Protein AF-A0A932GV77-F1 (afdb_monomer_lite)

Structure (mmCIF, N/CA/C/O backbone):
data_AF-A0A932GV77-F1
#
_entry.id   AF-A0A932GV77-F1
#
loop_
_atom_site.group_PDB
_atom_site.id
_atom_site.type_symbol
_atom_site.label_atom_id
_atom_site.label_alt_id
_atom_site.label_comp_id
_atom_site.label_asym_id
_atom_site.label_entity_id
_atom_site.label_seq_id
_atom_site.pdbx_PDB_ins_code
_atom_site.Cartn_x
_atom_site.Cartn_y
_atom_site.Cartn_z
_atom_site.occupancy
_atom_site.B_iso_or_equiv
_atom_site.auth_seq_id
_atom_site.auth_comp_id
_atom_site.auth_asym_id
_atom_site.auth_atom_id
_atom_site.pdbx_PDB_model_num
ATOM 1 N N . CYS A 1 1 ? 0.958 -5.171 -15.486 1.00 95.06 1 CYS A N 1
ATOM 2 C CA . CYS A 1 1 ? 1.450 -6.174 -16.466 1.00 95.06 1 CYS A CA 1
ATOM 3 C C . CYS A 1 1 ? 2.022 -7.438 -15.813 1.00 95.06 1 CYS A C 1
ATOM 5 O O . CYS A 1 1 ? 2.285 -8.387 -16.536 1.00 95.06 1 CYS A O 1
ATOM 7 N N . GLY A 1 2 ? 2.266 -7.462 -14.492 1.00 94.81 2 GLY A N 1
ATOM 8 C CA . GLY A 1 2 ? 2.696 -8.679 -13.789 1.00 94.81 2 GLY A CA 1
ATOM 9 C C . GLY A 1 2 ? 4.159 -9.093 -13.998 1.00 94.81 2 GLY A C 1
ATOM 10 O O . GLY A 1 2 ? 4.554 -10.156 -13.537 1.00 94.81 2 GLY A O 1
ATOM 11 N N . LYS A 1 3 ? 4.984 -8.280 -14.674 1.00 97.25 3 LYS A N 1
ATOM 12 C CA . LYS A 1 3 ? 6.351 -8.672 -15.060 1.00 97.25 3 LYS A CA 1
ATOM 13 C C . LYS A 1 3 ? 7.345 -8.753 -13.893 1.00 97.25 3 LYS A C 1
ATOM 15 O O . LYS A 1 3 ? 8.221 -9.607 -13.919 1.00 97.25 3 LYS A O 1
ATOM 20 N N . CYS A 1 4 ? 7.250 -7.867 -12.900 1.00 97.88 4 CYS A N 1
ATOM 21 C CA . CYS A 1 4 ? 8.167 -7.846 -11.755 1.00 97.88 4 CYS A CA 1
ATOM 22 C C . CYS A 1 4 ? 7.438 -8.200 -10.460 1.00 97.88 4 CYS A C 1
ATOM 24 O O . CYS A 1 4 ? 6.337 -7.706 -10.221 1.00 97.88 4 CYS A O 1
ATOM 26 N N . SER A 1 5 ? 8.072 -9.034 -9.633 1.00 98.06 5 SER A N 1
ATOM 27 C CA . SER A 1 5 ? 7.538 -9.487 -8.346 1.00 98.06 5 SER A CA 1
ATOM 28 C C . SER A 1 5 ? 7.134 -8.351 -7.397 1.00 98.06 5 SER A C 1
ATOM 30 O O . SER A 1 5 ? 6.011 -8.418 -6.912 1.00 98.06 5 SER A O 1
ATOM 32 N N . PRO A 1 6 ? 7.934 -7.280 -7.170 1.00 97.88 6 PRO A N 1
ATOM 33 C CA . PRO A 1 6 ? 7.516 -6.212 -6.256 1.00 97.88 6 PRO A CA 1
ATOM 34 C C . PRO A 1 6 ? 6.204 -5.553 -6.690 1.00 97.88 6 PRO A C 1
ATOM 36 O O . PRO A 1 6 ? 5.350 -5.300 -5.855 1.00 97.88 6 PRO A O 1
ATOM 39 N N . CYS A 1 7 ? 5.995 -5.337 -7.991 1.00 98.25 7 CYS A N 1
ATOM 40 C CA . CYS A 1 7 ? 4.733 -4.792 -8.478 1.00 98.25 7 CYS A CA 1
ATOM 41 C C . CYS A 1 7 ? 3.599 -5.822 -8.449 1.00 98.25 7 CYS A C 1
ATOM 43 O O . CYS A 1 7 ? 2.497 -5.447 -8.091 1.00 98.25 7 CYS A O 1
ATOM 45 N N . ARG A 1 8 ? 3.832 -7.074 -8.870 1.00 98.38 8 ARG A N 1
ATOM 46 C CA . ARG A 1 8 ? 2.771 -8.090 -9.000 1.00 98.38 8 ARG A CA 1
ATOM 47 C C . ARG A 1 8 ? 2.241 -8.534 -7.638 1.00 98.38 8 ARG A C 1
ATOM 49 O O . ARG A 1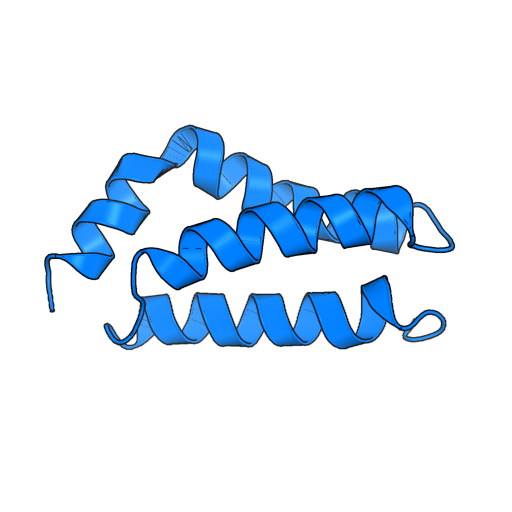 8 ? 1.053 -8.402 -7.387 1.00 98.38 8 ARG A O 1
ATOM 56 N N . GLU A 1 9 ? 3.141 -9.000 -6.779 1.00 98.38 9 GLU A N 1
ATOM 57 C CA . GLU A 1 9 ? 2.794 -9.508 -5.448 1.00 98.38 9 GLU A CA 1
ATOM 58 C C . GLU A 1 9 ? 2.492 -8.345 -4.494 1.00 98.38 9 GLU A C 1
ATOM 60 O O . GLU A 1 9 ? 1.580 -8.411 -3.679 1.00 98.38 9 GLU A O 1
ATOM 65 N N . GLY A 1 10 ? 3.228 -7.232 -4.615 1.00 98.25 10 GLY A N 1
ATOM 66 C CA . GLY A 1 10 ? 3.042 -6.088 -3.725 1.00 98.25 10 GLY A CA 1
ATOM 67 C C . GLY A 1 10 ? 1.662 -5.453 -3.857 1.00 98.25 10 GLY A C 1
ATOM 68 O O . GLY A 1 10 ? 1.041 -5.143 -2.845 1.00 98.25 10 GLY A O 1
ATOM 69 N N . THR A 1 11 ? 1.126 -5.320 -5.076 1.00 98.12 11 THR A N 1
ATOM 70 C CA . THR A 1 11 ? -0.246 -4.814 -5.242 1.00 98.12 11 THR A CA 1
ATOM 71 C C . THR A 1 11 ? -1.300 -5.768 -4.691 1.00 98.12 11 THR A C 1
ATOM 73 O O . THR A 1 11 ? -2.318 -5.300 -4.195 1.00 98.12 11 THR A O 1
ATOM 76 N N . GLU A 1 12 ? -1.069 -7.081 -4.754 1.00 98.31 12 GLU A N 1
ATOM 77 C CA . GLU A 1 12 ? -1.992 -8.085 -4.211 1.00 98.31 12 GLU A CA 1
ATOM 78 C C . GLU A 1 12 ? -2.038 -8.006 -2.681 1.00 98.31 12 GLU A C 1
ATOM 80 O O . GLU A 1 12 ? -3.101 -7.788 -2.106 1.00 98.31 12 GLU A O 1
ATOM 85 N N . VAL A 1 13 ? -0.870 -7.997 -2.032 1.00 98.25 13 VAL A N 1
ATOM 86 C CA . VAL A 1 13 ? -0.756 -7.831 -0.574 1.00 98.25 13 VAL A CA 1
ATOM 87 C C . VAL A 1 13 ? -1.374 -6.509 -0.099 1.00 98.25 13 VAL A C 1
ATOM 89 O O . VAL A 1 13 ? -2.007 -6.460 0.956 1.00 98.25 13 VAL A O 1
ATOM 92 N N . MET A 1 14 ? -1.226 -5.420 -0.864 1.00 98.25 14 MET A N 1
ATOM 93 C CA . MET A 1 14 ? -1.885 -4.147 -0.547 1.00 98.25 14 MET A CA 1
ATOM 94 C C . MET A 1 14 ? -3.409 -4.266 -0.535 1.00 98.25 14 MET A C 1
ATOM 96 O O . MET A 1 14 ? -4.044 -3.743 0.380 1.00 98.25 14 MET A O 1
ATOM 100 N N . VAL A 1 15 ? -3.993 -4.943 -1.527 1.00 98.25 15 VAL A N 1
ATOM 101 C CA . VAL A 1 15 ? -5.444 -5.165 -1.596 1.00 98.25 15 VAL A CA 1
ATOM 102 C C . VAL A 1 15 ? -5.912 -5.996 -0.405 1.00 98.25 15 VAL A C 1
ATOM 104 O O . VAL A 1 15 ? -6.834 -5.571 0.286 1.00 98.25 15 VAL A O 1
ATOM 107 N N . GLU A 1 16 ? -5.229 -7.098 -0.093 1.00 98.44 16 GLU A N 1
ATOM 108 C CA . GLU A 1 16 ? -5.564 -7.948 1.058 1.00 98.44 16 GLU A CA 1
ATOM 109 C C . GLU A 1 16 ? -5.539 -7.173 2.382 1.00 98.44 16 GLU A C 1
ATOM 111 O O . GLU A 1 16 ? -6.430 -7.312 3.222 1.00 98.44 16 GLU A O 1
ATOM 116 N N . ILE A 1 17 ? -4.527 -6.323 2.584 1.00 98.19 17 ILE A N 1
ATOM 117 C CA . ILE A 1 17 ? -4.453 -5.474 3.775 1.00 98.19 17 ILE A CA 1
ATOM 118 C C . ILE A 1 17 ? -5.641 -4.503 3.822 1.00 98.19 17 ILE A C 1
ATOM 120 O O . ILE A 1 17 ? -6.279 -4.352 4.866 1.00 98.19 17 ILE A O 1
ATOM 124 N N . LEU A 1 18 ? -5.951 -3.829 2.712 1.00 97.25 18 LEU A N 1
ATOM 125 C CA . LEU A 1 18 ? -7.067 -2.881 2.647 1.00 97.25 18 LEU A CA 1
ATOM 126 C C . LEU A 1 18 ? -8.424 -3.574 2.861 1.00 97.25 18 LEU A C 1
ATOM 128 O O . LEU A 1 18 ? -9.316 -2.997 3.487 1.00 97.25 18 LEU A O 1
ATOM 132 N N . GLU A 1 19 ? -8.574 -4.824 2.429 1.00 97.88 19 GLU A N 1
ATOM 133 C CA . GLU A 1 19 ? -9.740 -5.656 2.735 1.00 97.88 19 GLU A CA 1
ATOM 134 C C . GLU A 1 19 ? -9.840 -5.998 4.225 1.00 97.88 19 GLU A C 1
ATOM 136 O O . GLU A 1 19 ? -10.928 -5.870 4.789 1.00 97.88 19 GLU A O 1
ATOM 141 N N . ARG A 1 20 ? -8.724 -6.296 4.907 1.00 97.19 20 ARG A N 1
ATOM 142 C CA . ARG A 1 20 ? -8.726 -6.458 6.375 1.00 97.19 20 ARG A CA 1
ATOM 143 C C . ARG A 1 20 ? -9.200 -5.199 7.094 1.00 97.19 20 ARG A C 1
ATOM 145 O O . ARG A 1 20 ? -9.921 -5.296 8.088 1.00 97.19 20 ARG A O 1
ATOM 152 N N . PHE A 1 21 ? -8.857 -4.007 6.591 1.00 95.62 21 PHE A N 1
ATOM 153 C CA . PHE A 1 21 ? -9.427 -2.763 7.122 1.00 95.62 21 PHE A CA 1
ATOM 154 C C . PHE A 1 21 ? -10.945 -2.729 6.925 1.00 95.62 21 PHE A C 1
ATOM 156 O O . PHE A 1 21 ? -11.655 -2.301 7.833 1.00 95.62 21 PHE A O 1
ATOM 163 N N . ASN A 1 22 ? -11.452 -3.189 5.775 1.00 93.50 22 ASN A N 1
ATOM 164 C CA . ASN A 1 22 ? -12.890 -3.257 5.492 1.00 93.50 22 ASN A CA 1
ATOM 165 C C . ASN A 1 22 ? -13.657 -4.241 6.371 1.00 93.50 22 ASN A C 1
ATOM 167 O O . ASN A 1 22 ? -14.810 -3.972 6.698 1.00 93.50 22 ASN A O 1
ATOM 171 N N . GLN A 1 23 ? -13.011 -5.328 6.773 1.00 95.50 23 GLN A N 1
ATOM 172 C CA . GLN A 1 23 ? -13.597 -6.385 7.594 1.00 95.50 23 GLN A CA 1
ATOM 173 C C . GLN A 1 23 ? -13.471 -6.123 9.105 1.00 95.50 23 GLN A C 1
ATOM 175 O O . GLN A 1 23 ? -14.004 -6.889 9.899 1.00 95.50 23 GLN A O 1
ATOM 180 N N . GLY A 1 24 ? -12.785 -5.050 9.521 1.00 95.50 24 GLY A N 1
ATOM 181 C CA . GLY A 1 24 ? -12.523 -4.772 10.942 1.00 95.50 24 GLY A CA 1
ATOM 182 C C . GLY A 1 24 ? -11.432 -5.662 11.557 1.00 95.50 24 GLY A C 1
ATOM 183 O O . GLY A 1 24 ? -11.263 -5.706 12.775 1.00 95.50 24 GLY A O 1
ATOM 184 N N . GLU A 1 25 ? -10.663 -6.363 10.723 1.00 96.19 25 GLU A N 1
ATOM 185 C CA . GLU A 1 25 ? -9.625 -7.312 11.144 1.00 96.19 25 GLU A CA 1
ATOM 186 C C . GLU A 1 25 ? -8.218 -6.699 11.160 1.00 96.19 25 GLU A C 1
ATOM 188 O O . GLU A 1 25 ? -7.281 -7.296 11.694 1.00 96.19 25 GLU A O 1
ATOM 193 N N . ALA A 1 26 ? -8.058 -5.497 10.600 1.00 96.50 26 ALA A N 1
ATOM 194 C CA . ALA A 1 26 ? -6.772 -4.818 10.526 1.00 96.50 26 ALA A CA 1
ATOM 195 C C . ALA A 1 26 ? -6.188 -4.451 11.901 1.00 96.50 26 ALA A C 1
ATOM 197 O O . ALA A 1 26 ? -6.878 -4.226 12.900 1.00 96.50 26 ALA A O 1
ATOM 198 N N . THR A 1 27 ? -4.866 -4.346 11.922 1.00 96.81 27 THR A N 1
ATOM 199 C CA . THR A 1 27 ? -4.032 -4.074 13.088 1.00 96.81 27 THR A CA 1
ATOM 200 C C . THR A 1 27 ? -3.045 -2.946 12.797 1.00 96.81 27 THR A C 1
ATOM 202 O O . THR A 1 27 ? -2.812 -2.573 11.650 1.00 96.81 27 THR A O 1
ATOM 205 N N . GLU A 1 28 ? -2.385 -2.417 13.829 1.00 96.38 28 GLU A N 1
ATOM 206 C CA . GLU A 1 28 ? -1.324 -1.417 13.624 1.00 96.38 28 GLU A CA 1
ATOM 207 C C . GLU A 1 28 ? -0.163 -1.949 12.770 1.00 96.38 28 GLU A C 1
ATOM 209 O O . GLU A 1 28 ? 0.488 -1.179 12.063 1.00 96.38 28 GLU A O 1
ATOM 214 N N . ARG A 1 29 ? 0.076 -3.268 12.784 1.00 97.38 29 ARG A N 1
ATOM 215 C CA . ARG A 1 29 ? 1.107 -3.892 11.944 1.00 97.38 29 ARG A CA 1
ATOM 216 C C . ARG A 1 29 ? 0.792 -3.745 10.465 1.00 97.38 29 ARG A C 1
ATOM 218 O O . ARG A 1 29 ? 1.718 -3.555 9.691 1.00 97.38 29 ARG A O 1
ATOM 225 N N . ASP A 1 30 ? -0.4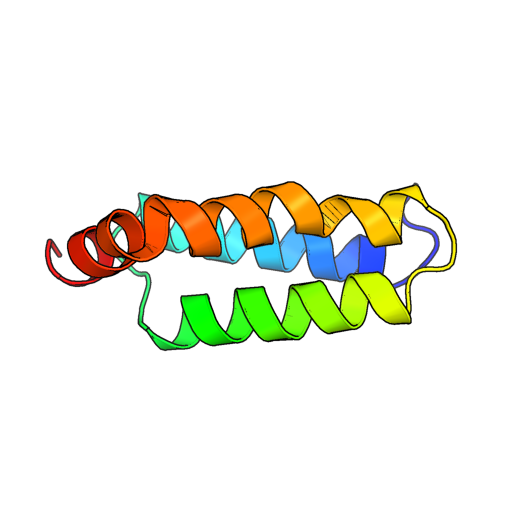83 -3.760 10.087 1.00 98.06 30 ASP A N 1
ATOM 226 C CA . ASP A 1 30 ? -0.897 -3.596 8.696 1.00 98.06 30 ASP A CA 1
ATOM 227 C C . ASP A 1 30 ? -0.501 -2.223 8.139 1.00 98.06 30 ASP A C 1
ATOM 229 O O . ASP A 1 30 ? -0.046 -2.136 7.003 1.00 98.06 30 ASP A O 1
ATOM 233 N N . ILE A 1 31 ? -0.575 -1.161 8.953 1.00 97.88 31 ILE A N 1
ATOM 234 C CA . ILE A 1 31 ? -0.092 0.177 8.568 1.00 97.88 31 ILE A CA 1
ATOM 235 C C . ILE A 1 31 ? 1.413 0.138 8.284 1.00 97.88 31 ILE A C 1
ATOM 237 O O . ILE A 1 31 ? 1.862 0.619 7.246 1.00 97.88 31 ILE A O 1
ATOM 241 N N . ILE A 1 32 ? 2.187 -0.470 9.187 1.00 97.94 32 ILE A N 1
ATOM 242 C CA . ILE A 1 32 ? 3.645 -0.589 9.042 1.00 97.94 32 ILE A CA 1
ATOM 243 C C . ILE A 1 32 ? 3.989 -1.410 7.793 1.00 97.94 32 ILE A C 1
ATOM 245 O O . ILE A 1 32 ? 4.883 -1.041 7.030 1.00 97.94 32 ILE A O 1
ATOM 249 N N . THR A 1 33 ? 3.267 -2.508 7.553 1.00 98.19 33 THR A N 1
ATOM 250 C CA . THR A 1 33 ? 3.452 -3.346 6.366 1.00 98.19 33 THR A CA 1
ATOM 251 C C . THR A 1 33 ? 3.160 -2.569 5.087 1.00 98.19 33 THR A C 1
ATOM 253 O O . THR A 1 33 ? 3.966 -2.643 4.162 1.00 98.19 33 THR A O 1
ATOM 256 N N . LEU A 1 34 ? 2.076 -1.787 5.030 1.00 98.44 34 LEU A N 1
ATOM 257 C CA . LEU A 1 34 ? 1.780 -0.940 3.872 1.00 98.44 34 LEU A CA 1
ATOM 258 C C . LEU A 1 34 ? 2.897 0.075 3.608 1.00 98.44 34 LEU A C 1
ATOM 260 O O . LEU A 1 34 ? 3.307 0.217 2.459 1.00 98.44 34 LEU A O 1
ATOM 264 N N . GLU A 1 35 ? 3.425 0.746 4.634 1.00 98.31 35 GLU A N 1
ATOM 265 C CA . GLU A 1 35 ? 4.521 1.719 4.485 1.00 98.31 35 GLU A CA 1
ATOM 266 C C . GLU A 1 35 ? 5.800 1.061 3.938 1.00 98.31 35 GLU A C 1
ATOM 268 O O . GLU A 1 35 ? 6.386 1.529 2.958 1.00 98.31 35 GLU A O 1
ATOM 273 N N . GLN A 1 36 ? 6.216 -0.063 4.529 1.00 98.38 36 GLN A N 1
ATOM 274 C CA . GLN A 1 36 ? 7.432 -0.776 4.127 1.00 98.38 36 GLN A CA 1
ATOM 275 C C . GLN A 1 36 ? 7.313 -1.383 2.726 1.00 98.38 36 GLN A C 1
ATOM 277 O O . GLN A 1 36 ? 8.231 -1.256 1.910 1.00 98.38 36 GLN A O 1
ATOM 282 N N . LEU A 1 37 ? 6.175 -2.014 2.429 1.00 98.56 37 LEU A N 1
ATOM 283 C CA . LEU A 1 37 ? 5.902 -2.597 1.121 1.00 98.56 37 LEU A CA 1
ATOM 284 C C . LEU A 1 37 ? 5.868 -1.520 0.036 1.00 98.56 37 LEU A C 1
ATOM 286 O O . LEU A 1 37 ? 6.486 -1.688 -1.015 1.00 98.56 37 LEU A O 1
ATOM 290 N N . SER A 1 38 ? 5.220 -0.388 0.318 1.00 98.56 38 SER A N 1
ATOM 291 C CA . SER A 1 38 ? 5.187 0.765 -0.584 1.00 98.56 38 SER A CA 1
ATOM 292 C C . SER A 1 38 ? 6.593 1.242 -0.941 1.00 98.56 38 SER A C 1
ATOM 294 O O . SER A 1 38 ? 6.912 1.419 -2.117 1.00 98.56 38 SER A O 1
ATOM 296 N N . GLN A 1 39 ? 7.468 1.384 0.058 1.00 98.44 39 GLN A N 1
ATOM 297 C CA . GLN A 1 39 ? 8.847 1.806 -0.170 1.00 98.44 39 GLN A CA 1
ATOM 298 C C . GLN A 1 39 ? 9.638 0.782 -0.999 1.00 98.44 39 GLN A C 1
ATOM 300 O O . GLN A 1 39 ? 10.400 1.163 -1.892 1.00 98.44 39 GLN A O 1
ATOM 305 N N . ALA A 1 40 ? 9.438 -0.515 -0.749 1.00 98.44 40 ALA A N 1
ATOM 306 C CA . ALA A 1 40 ? 10.059 -1.580 -1.533 1.00 98.44 40 ALA A CA 1
ATOM 307 C C . ALA A 1 40 ? 9.592 -1.560 -2.999 1.00 98.44 40 ALA A C 1
ATOM 309 O O . ALA A 1 40 ? 10.415 -1.690 -3.910 1.00 98.44 40 ALA A O 1
ATOM 310 N N . MET A 1 41 ? 8.295 -1.340 -3.237 1.00 98.62 41 MET A N 1
ATOM 311 C CA . MET A 1 41 ? 7.712 -1.223 -4.576 1.00 98.62 41 MET A CA 1
ATOM 312 C C . MET A 1 41 ? 8.269 -0.027 -5.352 1.00 98.62 41 MET A C 1
ATOM 314 O O . MET A 1 41 ? 8.631 -0.197 -6.519 1.00 98.62 41 MET A O 1
ATOM 318 N N . ILE A 1 42 ? 8.402 1.139 -4.707 1.00 98.62 42 ILE A N 1
ATOM 319 C CA . ILE A 1 42 ? 8.995 2.350 -5.302 1.00 98.62 42 ILE A CA 1
ATOM 320 C C . ILE A 1 42 ? 10.438 2.096 -5.750 1.00 98.62 42 ILE A C 1
ATOM 322 O O . ILE A 1 42 ? 10.820 2.482 -6.851 1.00 98.62 42 ILE A O 1
ATOM 326 N N . LEU A 1 43 ? 11.244 1.436 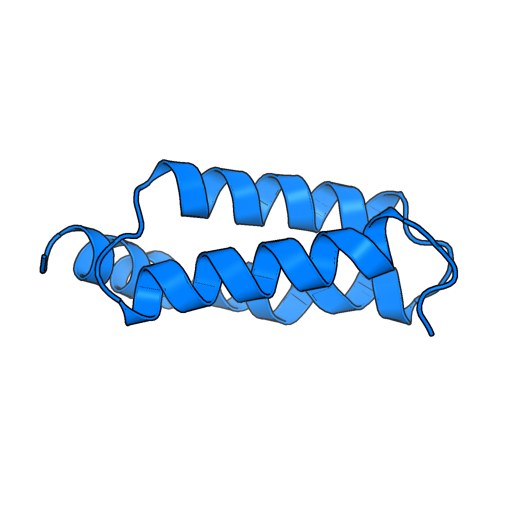-4.916 1.00 98.50 43 LEU A N 1
ATOM 327 C CA . LEU A 1 43 ? 12.675 1.259 -5.186 1.00 98.50 43 LEU A CA 1
ATOM 328 C C . LEU A 1 43 ? 12.983 0.098 -6.137 1.00 98.50 43 LEU A C 1
ATOM 330 O O . LEU A 1 43 ? 13.982 0.143 -6.849 1.00 98.50 43 LEU A O 1
ATOM 334 N N . SER A 1 44 ? 12.152 -0.947 -6.140 1.00 98.19 44 SER A N 1
ATOM 335 C CA . SER A 1 44 ? 12.501 -2.231 -6.769 1.00 98.19 44 SER A CA 1
ATOM 336 C C . SER A 1 44 ? 11.675 -2.565 -8.013 1.00 98.19 44 SER A C 1
ATOM 338 O O . SER A 1 44 ? 11.967 -3.543 -8.705 1.00 98.19 44 SER A O 1
ATOM 340 N N . SER A 1 45 ? 10.631 -1.792 -8.324 1.00 98.44 45 SER A N 1
ATOM 341 C CA . SER A 1 45 ? 9.822 -2.025 -9.524 1.00 98.44 45 SER A CA 1
ATOM 342 C C . SER A 1 45 ? 10.550 -1.612 -10.803 1.00 98.44 45 SER A C 1
ATOM 344 O O . SER A 1 45 ? 11.155 -0.546 -10.883 1.00 98.44 4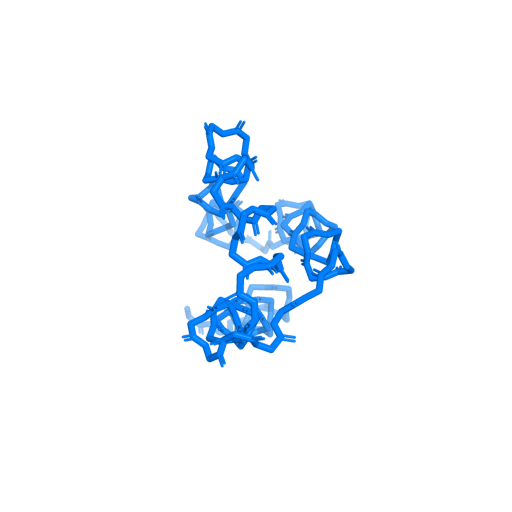5 SER A O 1
ATOM 346 N N . LEU A 1 46 ? 10.416 -2.438 -11.847 1.00 98.38 46 LEU A N 1
ATOM 347 C CA . LEU A 1 46 ? 11.110 -2.252 -13.131 1.00 98.38 46 LEU A CA 1
ATOM 348 C C . LEU A 1 46 ? 10.619 -1.057 -13.961 1.00 98.38 46 LEU A C 1
ATOM 350 O O . LEU A 1 46 ? 11.296 -0.657 -14.904 1.00 98.38 46 LEU A O 1
ATOM 354 N N . CYS A 1 47 ? 9.418 -0.543 -13.700 1.00 98.56 47 CYS A N 1
ATOM 355 C CA . CYS A 1 47 ? 8.830 0.541 -14.482 1.00 98.56 47 CYS A CA 1
ATOM 356 C C . CYS A 1 47 ? 8.038 1.511 -13.604 1.00 98.56 47 CYS A C 1
ATOM 358 O O . CYS A 1 47 ? 7.625 1.161 -12.498 1.00 98.56 47 CYS A O 1
ATOM 360 N N . GLY A 1 48 ? 7.756 2.700 -14.149 1.00 98.38 48 GLY A N 1
ATOM 361 C CA . GLY A 1 48 ? 7.056 3.774 -13.439 1.00 98.38 48 GLY A CA 1
ATOM 362 C C . GLY A 1 48 ? 5.671 3.392 -12.911 1.00 98.38 48 GLY A C 1
ATOM 363 O O . GLY A 1 48 ? 5.255 3.919 -11.889 1.00 98.38 48 GLY A O 1
ATOM 364 N N . LEU A 1 49 ? 4.980 2.427 -13.532 1.00 98.38 49 LEU A N 1
ATOM 365 C CA . LEU A 1 49 ? 3.699 1.940 -13.012 1.00 98.38 49 LEU A CA 1
ATOM 366 C C . LEU A 1 49 ? 3.871 1.254 -11.655 1.00 98.38 49 LEU A C 1
ATOM 368 O O . LEU A 1 49 ? 3.143 1.575 -10.728 1.00 98.38 49 LEU A O 1
ATOM 372 N N . GLY A 1 50 ? 4.835 0.339 -11.519 1.00 98.44 50 GLY A N 1
ATOM 373 C CA . GLY A 1 50 ? 5.069 -0.341 -10.241 1.00 98.44 50 GLY A CA 1
ATOM 374 C C . GLY A 1 50 ? 5.639 0.597 -9.178 1.00 98.44 50 GLY A C 1
ATOM 375 O O . GLY A 1 50 ? 5.334 0.443 -8.001 1.00 98.44 50 GLY A O 1
ATOM 376 N N . GLN A 1 51 ? 6.412 1.599 -9.606 1.00 98.62 51 GLN A N 1
ATOM 377 C CA . GLN A 1 51 ? 6.948 2.625 -8.713 1.00 98.62 51 GLN A CA 1
ATOM 378 C C . GLN A 1 51 ? 5.856 3.573 -8.200 1.00 98.62 51 GLN A C 1
ATOM 380 O O . GLN A 1 51 ? 5.912 3.983 -7.051 1.00 98.62 51 GLN A O 1
ATOM 385 N N . ALA A 1 52 ? 4.856 3.904 -9.025 1.00 98.56 52 ALA A N 1
ATOM 386 C CA . ALA A 1 52 ? 3.772 4.819 -8.662 1.00 98.56 52 ALA A CA 1
ATOM 387 C C . ALA A 1 52 ? 2.534 4.126 -8.067 1.00 98.56 52 ALA A C 1
ATOM 389 O O . ALA A 1 52 ? 1.741 4.780 -7.393 1.00 98.56 52 ALA A O 1
ATOM 390 N N . ALA A 1 53 ? 2.367 2.817 -8.287 1.00 98.44 53 ALA A N 1
ATOM 391 C CA . ALA A 1 53 ? 1.271 2.018 -7.738 1.00 98.44 53 ALA A CA 1
ATOM 392 C C . ALA A 1 53 ? 1.034 2.198 -6.222 1.00 98.44 53 ALA A C 1
ATOM 394 O O . ALA A 1 53 ? -0.131 2.303 -5.842 1.00 98.44 53 ALA A O 1
ATOM 395 N N . PRO A 1 54 ? 2.064 2.268 -5.354 1.00 98.50 54 PRO A N 1
ATOM 396 C CA . PRO A 1 54 ? 1.849 2.431 -3.918 1.00 98.50 54 PRO A CA 1
ATOM 397 C C . PRO A 1 54 ? 1.542 3.875 -3.479 1.00 98.50 54 PRO A C 1
ATOM 399 O O . PRO A 1 54 ? 1.178 4.090 -2.324 1.00 98.50 54 PRO A O 1
ATOM 402 N N . ASN A 1 55 ? 1.668 4.877 -4.358 1.00 98.44 55 ASN A N 1
ATOM 403 C CA . ASN A 1 55 ? 1.522 6.288 -3.976 1.00 98.44 55 ASN A CA 1
ATOM 404 C C . ASN A 1 55 ? 0.156 6.620 -3.351 1.00 98.44 55 ASN A C 1
ATOM 406 O O . ASN A 1 55 ? 0.150 7.263 -2.304 1.00 98.44 55 ASN A O 1
ATOM 410 N N . PRO A 1 56 ? -0.991 6.154 -3.891 1.00 98.25 56 PRO A N 1
ATOM 411 C CA . PRO A 1 56 ? -2.291 6.437 -3.283 1.00 98.25 56 PRO A CA 1
ATOM 412 C C . PRO A 1 56 ? -2.424 5.882 -1.860 1.00 98.25 56 PRO A C 1
ATOM 414 O O . PRO A 1 56 ? -3.090 6.491 -1.029 1.00 98.25 56 PRO A O 1
ATOM 417 N N . VAL A 1 57 ? -1.774 4.748 -1.572 1.00 98.06 57 VAL A N 1
ATOM 418 C CA . VAL A 1 57 ? -1.752 4.137 -0.235 1.00 98.06 57 VAL A CA 1
ATOM 419 C C . VAL A 1 57 ? -0.879 4.954 0.717 1.00 98.06 57 VAL A C 1
ATOM 421 O O . VAL A 1 57 ? -1.262 5.198 1.857 1.00 98.06 57 VAL A O 1
ATOM 424 N N . LEU A 1 58 ? 0.288 5.417 0.267 1.00 98.31 58 LEU A N 1
ATOM 425 C CA . LEU A 1 58 ? 1.136 6.292 1.080 1.00 98.31 58 LEU A CA 1
ATOM 426 C C . LEU A 1 58 ? 0.452 7.627 1.381 1.00 98.31 58 LEU A C 1
ATOM 428 O O . LEU A 1 58 ? 0.479 8.085 2.524 1.00 98.31 58 LEU A O 1
ATOM 432 N N . ASP A 1 59 ? -0.188 8.232 0.382 1.00 98.50 59 ASP A N 1
ATOM 433 C CA . ASP A 1 59 ? -0.938 9.471 0.561 1.00 98.50 59 ASP A CA 1
ATOM 434 C C . ASP A 1 59 ? -2.123 9.255 1.507 1.00 98.50 59 ASP A C 1
ATOM 436 O O . ASP A 1 59 ? -2.332 10.061 2.419 1.00 98.50 59 ASP A O 1
ATOM 440 N N . SER A 1 60 ? -2.859 8.145 1.377 1.00 97.81 60 SER A N 1
ATOM 441 C CA . SER A 1 60 ? -3.965 7.852 2.291 1.00 97.81 60 SER A CA 1
ATOM 442 C C . SER A 1 60 ? -3.481 7.677 3.733 1.00 97.81 60 SER A C 1
ATOM 444 O O . SER A 1 60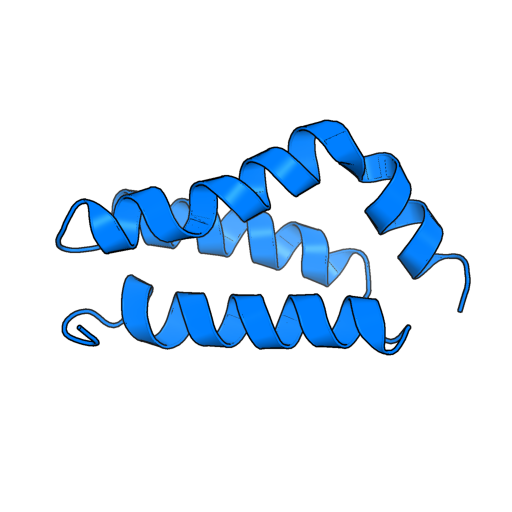 ? -4.058 8.263 4.648 1.00 97.81 60 SER A O 1
ATOM 446 N N . LEU A 1 61 ? -2.376 6.961 3.952 1.00 97.25 61 LEU A N 1
ATOM 447 C CA . LEU A 1 61 ? -1.771 6.803 5.276 1.00 97.25 61 LEU A CA 1
ATOM 448 C C . LEU A 1 61 ? -1.216 8.111 5.839 1.00 97.25 61 LEU A C 1
ATOM 450 O O . LEU A 1 61 ? -1.232 8.306 7.055 1.00 97.25 61 LEU A O 1
ATOM 454 N N . ARG A 1 62 ? -0.721 9.009 4.984 1.00 97.62 62 ARG A N 1
ATOM 455 C CA . ARG A 1 62 ? -0.186 10.311 5.394 1.00 97.62 62 ARG A CA 1
ATOM 456 C C . ARG A 1 62 ? -1.291 11.270 5.818 1.00 97.62 62 ARG A C 1
ATOM 458 O O . ARG A 1 62 ? -1.176 11.898 6.868 1.00 97.62 62 ARG A O 1
ATOM 465 N N . TYR A 1 63 ? -2.328 11.411 4.997 1.00 98.25 63 TYR A N 1
ATOM 466 C CA . TYR A 1 63 ? -3.364 12.428 5.191 1.00 98.25 63 TYR A CA 1
ATOM 467 C C . TYR A 1 63 ? -4.539 11.937 6.041 1.00 98.25 63 TYR A C 1
ATOM 469 O O . TYR A 1 63 ? -5.151 12.740 6.739 1.00 98.25 63 TYR A O 1
ATOM 477 N N . PHE A 1 64 ? -4.806 10.630 6.052 1.00 97.38 64 PHE A N 1
ATOM 478 C CA . PHE A 1 64 ? -5.942 10.022 6.752 1.00 97.38 64 PHE A CA 1
ATOM 479 C C . PHE A 1 64 ? -5.506 9.009 7.818 1.00 97.38 64 PHE A C 1
ATOM 481 O O . PHE A 1 64 ? -6.269 8.117 8.178 1.00 97.38 64 PHE A O 1
ATOM 488 N N . ARG A 1 65 ? -4.291 9.137 8.378 1.00 95.94 65 ARG A N 1
ATOM 489 C CA . ARG A 1 65 ? -3.766 8.201 9.397 1.00 95.94 65 ARG A CA 1
ATOM 490 C C . ARG A 1 65 ? -4.736 7.960 10.553 1.00 95.94 65 ARG A C 1
ATOM 492 O O . ARG A 1 65 ? -4.883 6.832 11.019 1.00 95.94 65 ARG A O 1
ATOM 499 N N . ASN A 1 66 ? -5.395 9.025 11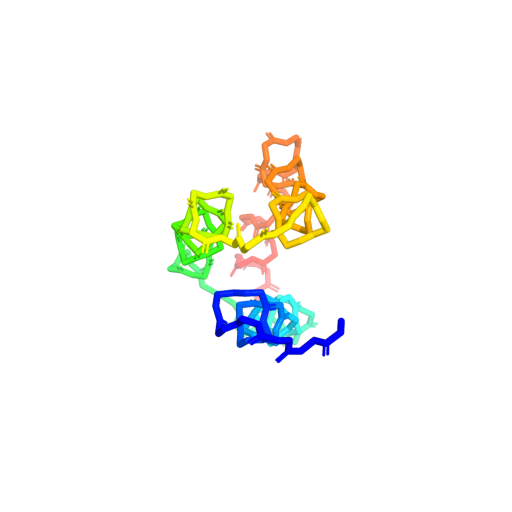.003 1.00 96.50 66 ASN A N 1
ATOM 500 C CA . ASN A 1 66 ? -6.352 8.961 12.101 1.00 96.50 66 ASN A CA 1
ATOM 501 C C . ASN A 1 66 ? -7.550 8.067 11.757 1.00 96.50 66 ASN A C 1
ATOM 503 O O . ASN A 1 66 ? -8.021 7.343 12.627 1.00 96.50 66 ASN A O 1
ATOM 507 N N . ASP A 1 67 ? -7.997 8.049 10.501 1.00 95.88 67 ASP A N 1
ATOM 508 C CA . ASP A 1 67 ? -9.116 7.212 10.063 1.00 95.88 67 ASP A CA 1
ATOM 509 C C . ASP A 1 67 ? -8.732 5.731 10.102 1.00 95.88 67 ASP A C 1
ATOM 511 O O . ASP A 1 67 ? -9.488 4.912 10.622 1.00 95.88 67 ASP A O 1
ATOM 515 N N . TYR A 1 68 ? -7.513 5.392 9.666 1.00 96.19 68 TYR A N 1
ATOM 516 C CA . TYR A 1 68 ? -6.961 4.038 9.801 1.00 96.19 68 TYR A CA 1
ATOM 517 C C . TYR A 1 68 ? -6.882 3.605 11.273 1.00 96.19 68 TYR A C 1
ATOM 519 O O . TYR A 1 68 ? -7.330 2.515 11.629 1.00 96.19 68 TYR A O 1
ATOM 527 N N . GLN A 1 69 ? -6.358 4.467 12.150 1.00 95.62 69 GLN A N 1
ATOM 528 C CA . GLN A 1 69 ? -6.262 4.185 13.586 1.00 95.62 69 GLN A CA 1
ATOM 529 C C . GLN A 1 69 ? -7.635 4.038 14.248 1.00 95.62 69 GLN A C 1
ATOM 531 O O . GLN A 1 69 ? -7.827 3.154 15.082 1.00 95.62 69 GLN A O 1
ATOM 536 N N . ASN A 1 70 ? -8.596 4.886 13.885 1.00 95.06 70 ASN A N 1
ATOM 537 C CA . ASN A 1 70 ? -9.964 4.799 14.382 1.00 95.06 70 ASN A CA 1
ATOM 538 C C . ASN A 1 70 ? -10.616 3.493 13.940 1.00 95.06 70 ASN A C 1
ATOM 540 O O . ASN A 1 70 ? -11.251 2.830 14.754 1.00 95.06 70 ASN A O 1
ATOM 544 N N . ARG A 1 71 ? -10.389 3.071 12.695 1.00 92.88 71 ARG A N 1
ATOM 545 C CA . ARG A 1 71 ? -10.928 1.816 12.173 1.00 92.88 71 ARG A CA 1
ATOM 546 C C . ARG A 1 71 ? -10.374 0.579 12.875 1.00 92.88 71 ARG A C 1
ATOM 548 O O . ARG A 1 71 ? -11.124 -0.351 13.126 1.00 92.88 71 ARG A O 1
ATOM 555 N N . ILE A 1 72 ? -9.096 0.598 13.258 1.00 95.38 72 ILE A N 1
ATOM 556 C CA . ILE A 1 72 ? -8.484 -0.466 14.075 1.00 95.38 72 ILE A CA 1
ATOM 557 C C . ILE A 1 72 ? -9.100 -0.516 15.485 1.00 95.38 72 ILE A C 1
ATOM 559 O O . ILE A 1 72 ? -9.210 -1.590 16.075 1.00 95.38 72 ILE A O 1
ATOM 563 N N . LYS A 1 73 ? -9.487 0.637 16.048 1.00 90.88 73 LYS A N 1
ATOM 564 C CA . LYS A 1 73 ? -10.077 0.736 17.395 1.00 90.88 73 LYS A CA 1
ATOM 565 C C . LYS A 1 73 ? -11.563 0.374 17.435 1.00 90.88 73 LYS A C 1
ATOM 567 O O . LYS A 1 73 ? -12.015 -0.142 18.449 1.00 90.88 73 LYS A O 1
ATOM 572 N N . GLN A 1 74 ? -12.308 0.661 16.369 1.00 79.06 74 GLN A N 1
ATOM 573 C CA . GLN A 1 74 ? -13.760 0.458 16.262 1.00 79.06 74 GLN A CA 1
ATOM 574 C C . GLN A 1 74 ? -14.144 -0.983 15.873 1.00 79.06 74 GLN A C 1
ATOM 576 O O . GLN A 1 74 ? -15.081 -1.166 15.100 1.00 79.06 74 GLN A O 1
ATOM 581 N N . LYS A 1 75 ? -13.411 -1.986 16.374 1.00 59.16 75 LYS A N 1
ATOM 582 C CA . LYS A 1 75 ? -13.756 -3.400 16.162 1.00 59.16 75 LYS A CA 1
ATOM 583 C C . LYS A 1 75 ? -15.196 -3.711 16.556 1.00 59.16 75 LYS A C 1
ATOM 585 O O . LYS A 1 75 ? -15.628 -3.202 17.617 1.00 59.16 75 LYS A O 1
#

Foldseek 3Di:
DCPDPLQNVLLVLLVVLVVCLVVLNHDPVSLVVLVVSLVCQLVPPPDPCSNCVSVVVVVCCVPVVVVSVVSNVVD

Radius of gyration: 12.54 Å; chains: 1; bounding box: 26×22×34 Å

pLDDT: mean 96.67, std 5.06, range [59.16, 98.62]

Secondary structure (DSSP, 8-state):
---SHHHHHHHHHHHHHHHHHHHT---HHHHHHHHHHHHHHHHH-SSHHHHHTTHHHHHHHHHSHHHHHHHHH--

Sequence (75 aa):
CGKCSPCREGTEVMVEILERFNQGEATERDIITLEQLSQAMILSSLCGLGQAAPNPVLDSLRYFRNDYQNRIKQK